Protein AF-A0A7C2NVY0-F1 (afdb_monomer)

Structure (mmCIF, N/CA/C/O backbone):
data_AF-A0A7C2NVY0-F1
#
_entry.id   AF-A0A7C2NVY0-F1
#
loop_
_atom_site.group_PDB
_atom_site.id
_atom_site.type_symbol
_atom_site.label_atom_id
_atom_site.label_alt_id
_atom_site.label_comp_id
_atom_site.label_asym_id
_atom_site.label_entity_id
_atom_site.label_seq_id
_atom_site.pdbx_PDB_ins_code
_atom_site.Cartn_x
_atom_site.Cartn_y
_atom_site.Cartn_z
_atom_site.occupancy
_atom_site.B_iso_or_equiv
_atom_site.auth_seq_id
_atom_site.auth_comp_id
_atom_site.auth_asym_id
_atom_site.auth_atom_id
_atom_site.pdbx_PDB_model_num
ATOM 1 N N . MET A 1 1 ? 21.787 -19.791 -25.369 1.00 40.44 1 MET A N 1
ATOM 2 C CA . MET A 1 1 ? 21.091 -19.999 -24.078 1.00 40.44 1 MET A CA 1
ATOM 3 C C . MET A 1 1 ? 20.955 -18.645 -23.372 1.00 40.44 1 MET A C 1
ATOM 5 O O . MET A 1 1 ? 21.872 -18.218 -22.686 1.00 40.44 1 MET A O 1
ATOM 9 N N . ARG A 1 2 ? 19.876 -17.887 -23.634 1.00 43.69 2 ARG A N 1
ATOM 10 C CA . ARG A 1 2 ? 19.637 -16.578 -22.991 1.00 43.69 2 ARG A CA 1
ATOM 11 C C . ARG A 1 2 ? 19.102 -16.817 -21.579 1.00 43.69 2 ARG A C 1
ATOM 13 O O . ARG A 1 2 ? 18.104 -17.509 -21.406 1.00 43.69 2 ARG A O 1
ATOM 20 N N . SER A 1 3 ? 19.795 -16.271 -20.584 1.00 45.44 3 SER A N 1
ATOM 21 C CA . SER A 1 3 ? 19.419 -16.315 -19.169 1.00 45.44 3 SER A CA 1
ATOM 22 C C . SER A 1 3 ? 17.944 -15.933 -18.974 1.00 45.44 3 SER A C 1
ATOM 24 O O . SER A 1 3 ? 17.549 -14.802 -19.261 1.00 45.44 3 SER A O 1
ATOM 26 N N . ARG A 1 4 ? 17.133 -16.862 -18.444 1.00 53.16 4 ARG A N 1
ATOM 27 C CA . ARG A 1 4 ? 15.714 -16.638 -18.093 1.00 53.16 4 ARG A CA 1
ATOM 28 C C . ARG A 1 4 ? 15.511 -15.491 -17.086 1.00 53.16 4 ARG A C 1
ATOM 30 O O . ARG A 1 4 ? 14.398 -14.998 -16.957 1.00 53.16 4 ARG A O 1
ATOM 37 N N . ARG A 1 5 ? 16.576 -15.028 -16.416 1.00 51.16 5 ARG A N 1
ATOM 38 C CA . ARG A 1 5 ? 16.530 -13.915 -15.454 1.00 51.16 5 ARG A CA 1
ATOM 39 C C . ARG A 1 5 ? 16.367 -12.540 -16.119 1.00 51.16 5 ARG A C 1
ATOM 41 O O . ARG A 1 5 ? 15.733 -11.672 -15.535 1.00 51.16 5 ARG A O 1
ATOM 48 N N . GLY A 1 6 ? 16.882 -12.348 -17.338 1.00 47.66 6 GLY A N 1
ATOM 49 C CA . GLY A 1 6 ? 16.794 -11.056 -18.037 1.00 47.66 6 GLY A CA 1
ATOM 50 C C . GLY A 1 6 ? 15.401 -10.768 -18.605 1.00 47.66 6 GLY A C 1
ATOM 51 O O . GLY A 1 6 ? 14.891 -9.663 -18.476 1.00 47.66 6 GLY A O 1
ATOM 52 N N . ALA A 1 7 ? 14.746 -11.784 -19.172 1.00 53.75 7 ALA A N 1
ATOM 53 C CA . ALA A 1 7 ? 13.461 -11.616 -19.855 1.00 53.75 7 ALA A CA 1
ATOM 54 C C . ALA A 1 7 ? 12.305 -11.240 -18.909 1.00 53.75 7 ALA A C 1
ATOM 56 O O . ALA A 1 7 ? 11.405 -10.501 -19.308 1.00 53.75 7 ALA A O 1
ATOM 57 N N . PHE A 1 8 ? 12.337 -11.714 -17.659 1.00 55.28 8 PHE A N 1
ATOM 58 C CA . PHE A 1 8 ? 11.315 -11.403 -16.657 1.00 55.28 8 PHE A CA 1
ATOM 59 C C . PHE A 1 8 ? 11.378 -9.931 -16.238 1.00 55.28 8 PHE A C 1
ATOM 61 O O . PHE A 1 8 ? 10.373 -9.227 -16.305 1.00 55.28 8 PHE A O 1
ATOM 68 N N . ALA A 1 9 ? 12.577 -9.442 -15.906 1.00 55.03 9 ALA A N 1
ATOM 69 C CA . ALA A 1 9 ? 12.784 -8.056 -15.503 1.00 55.03 9 ALA A CA 1
ATOM 70 C C . ALA A 1 9 ? 12.396 -7.075 -16.618 1.00 55.03 9 ALA A C 1
ATOM 72 O O . ALA A 1 9 ? 11.643 -6.142 -16.364 1.00 55.03 9 ALA A O 1
ATOM 73 N N . THR A 1 10 ? 12.836 -7.312 -17.859 1.00 57.62 10 THR A N 1
ATOM 74 C CA . THR A 1 10 ? 12.580 -6.397 -18.984 1.00 57.62 10 THR A CA 1
ATOM 75 C C . THR A 1 10 ? 11.106 -6.365 -19.400 1.00 57.62 10 THR A C 1
ATOM 77 O O . THR A 1 10 ? 10.569 -5.299 -19.693 1.00 57.62 10 THR A O 1
ATOM 80 N N . THR A 1 11 ? 10.422 -7.515 -19.387 1.00 59.25 11 THR A N 1
ATOM 81 C CA . THR A 1 11 ? 8.993 -7.585 -19.747 1.00 59.25 11 THR A 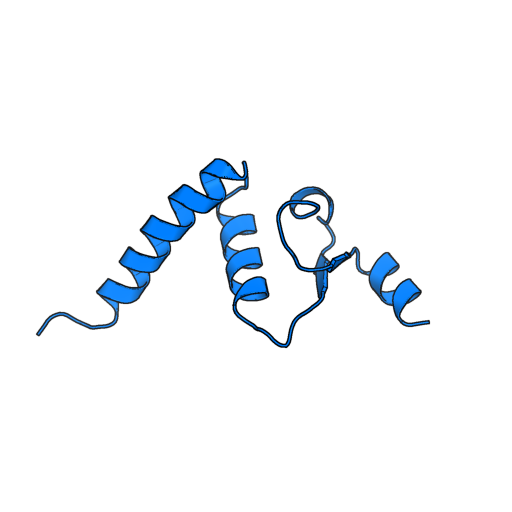CA 1
ATOM 82 C C . THR A 1 11 ? 8.118 -6.928 -18.681 1.00 59.25 11 THR A C 1
ATOM 84 O O . THR A 1 11 ? 7.168 -6.221 -19.014 1.00 59.25 11 THR A O 1
ATOM 87 N N . ILE A 1 12 ? 8.457 -7.118 -17.401 1.00 62.84 12 ILE A N 1
ATOM 88 C CA . ILE A 1 12 ? 7.770 -6.458 -16.289 1.00 62.84 12 ILE A CA 1
ATOM 89 C C . ILE A 1 12 ? 8.004 -4.950 -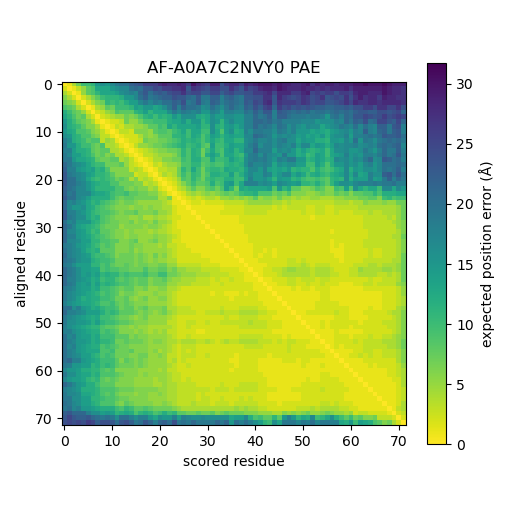16.335 1.00 62.84 12 ILE A C 1
ATOM 91 O O . ILE A 1 12 ? 7.028 -4.207 -16.286 1.00 62.84 12 ILE A O 1
ATOM 95 N N . PHE A 1 13 ? 9.248 -4.494 -16.509 1.00 63.19 13 PHE A N 1
ATOM 96 C CA . PHE A 1 13 ? 9.571 -3.064 -16.556 1.00 63.19 13 PHE A CA 1
ATOM 97 C C . PHE A 1 13 ? 8.786 -2.326 -17.645 1.00 63.19 13 PHE A C 1
ATOM 99 O O . PHE A 1 13 ? 8.117 -1.338 -17.355 1.00 63.19 13 PHE A O 1
ATOM 106 N N . ASN A 1 14 ? 8.783 -2.849 -18.876 1.00 62.22 14 ASN A N 1
ATOM 107 C CA . ASN A 1 14 ? 8.116 -2.186 -20.001 1.00 62.22 14 ASN A CA 1
ATOM 108 C C . ASN A 1 14 ? 6.592 -2.125 -19.836 1.00 62.22 14 ASN A C 1
ATOM 110 O O . ASN A 1 14 ? 5.958 -1.139 -20.212 1.00 62.22 14 ASN A O 1
ATOM 114 N N . LYS A 1 15 ? 5.987 -3.169 -19.258 1.00 62.72 15 LYS A N 1
ATOM 115 C CA . LYS A 1 15 ? 4.539 -3.206 -19.026 1.00 62.72 15 LYS A CA 1
ATOM 116 C C . LYS A 1 15 ? 4.133 -2.334 -17.831 1.00 62.72 15 LYS A C 1
ATOM 118 O O . LYS A 1 15 ? 3.044 -1.762 -17.847 1.00 62.72 15 LYS A O 1
ATOM 123 N N . LEU A 1 16 ? 5.003 -2.199 -16.824 1.00 64.06 16 LEU A N 1
ATOM 124 C CA . LEU A 1 16 ? 4.754 -1.360 -15.652 1.00 64.06 16 LEU A CA 1
ATOM 125 C C . LEU A 1 16 ? 4.864 0.127 -15.925 1.00 64.06 16 LEU A C 1
ATOM 127 O O . LEU A 1 16 ? 3.994 0.870 -15.472 1.00 64.06 16 LEU A O 1
ATOM 131 N N . GLU A 1 17 ? 5.917 0.539 -16.631 1.00 61.66 17 GLU A N 1
ATOM 132 C CA . GLU A 1 17 ? 6.161 1.942 -16.964 1.00 61.66 17 GLU A CA 1
ATOM 133 C C . GLU A 1 17 ? 4.920 2.525 -17.642 1.00 61.66 17 GLU A C 1
ATOM 135 O O . GLU A 1 17 ? 4.321 3.469 -17.132 1.00 61.66 17 GLU A O 1
ATOM 140 N N . MET A 1 18 ? 4.430 1.874 -18.701 1.00 58.94 18 MET A N 1
ATOM 141 C CA . MET A 1 18 ? 3.288 2.376 -19.466 1.00 58.94 18 MET A CA 1
ATOM 142 C C . MET A 1 18 ? 2.008 2.437 -18.623 1.00 58.94 18 MET A C 1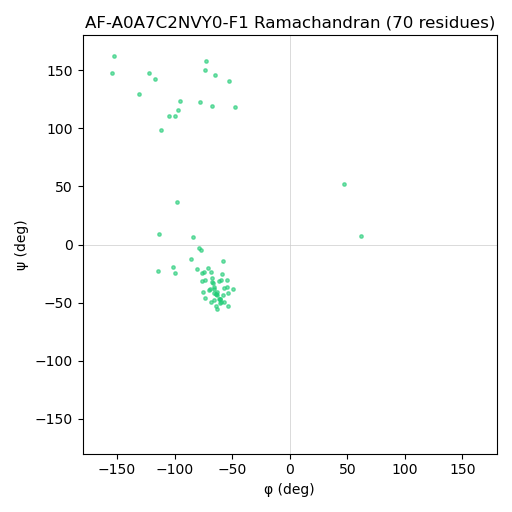
ATOM 144 O O . MET A 1 18 ? 1.433 3.510 -18.465 1.00 58.94 18 MET A O 1
ATOM 148 N N . VAL A 1 19 ? 1.576 1.327 -18.010 1.00 63.94 19 VAL A N 1
ATOM 149 C CA . VAL A 1 19 ? 0.301 1.266 -17.261 1.00 63.94 19 VAL A CA 1
ATOM 150 C C . VAL A 1 19 ? 0.261 2.263 -16.095 1.00 63.94 19 VAL A C 1
ATOM 152 O O . VAL A 1 19 ? -0.805 2.774 -15.744 1.00 63.94 19 VAL A O 1
ATOM 155 N N . ARG A 1 20 ? 1.412 2.570 -15.489 1.00 66.50 20 ARG A N 1
ATOM 156 C CA . ARG A 1 20 ? 1.473 3.388 -14.273 1.00 66.50 20 ARG A CA 1
ATOM 157 C C . ARG A 1 20 ? 1.825 4.852 -14.530 1.00 66.50 20 ARG A C 1
ATOM 159 O O . ARG A 1 20 ? 1.345 5.702 -13.775 1.00 66.50 20 ARG A O 1
ATOM 166 N N . LEU A 1 21 ? 2.504 5.157 -15.639 1.00 61.81 21 LEU A N 1
ATOM 167 C CA . LEU A 1 21 ? 2.550 6.504 -16.218 1.00 61.81 21 LEU A CA 1
ATOM 168 C C . LEU A 1 21 ? 1.130 6.999 -16.540 1.00 61.81 21 LEU A C 1
ATOM 170 O O . LEU A 1 21 ? 0.775 8.111 -16.147 1.00 61.81 21 LEU A O 1
ATOM 174 N N . TYR A 1 22 ? 0.271 6.151 -17.127 1.00 61.50 22 TYR A N 1
ATOM 175 C CA . TYR A 1 22 ? -1.137 6.504 -17.381 1.00 61.50 22 TYR A CA 1
ATOM 176 C C . TYR A 1 22 ? -1.931 6.797 -16.096 1.00 61.50 22 TYR A C 1
ATOM 178 O O . TYR A 1 22 ? -2.802 7.664 -16.096 1.00 61.50 22 TYR A O 1
ATOM 186 N N . ARG A 1 23 ? -1.603 6.143 -14.971 1.00 69.88 23 ARG A N 1
ATOM 187 C CA . ARG A 1 23 ? -2.232 6.387 -13.654 1.00 69.88 23 ARG A CA 1
ATOM 188 C C . ARG A 1 23 ? -1.624 7.561 -12.868 1.00 69.88 23 ARG A C 1
ATOM 190 O O . ARG A 1 23 ? -2.003 7.765 -11.711 1.00 69.88 23 ARG A O 1
ATOM 197 N N . ARG A 1 24 ? -0.693 8.330 -13.457 1.00 78.94 24 ARG A N 1
ATOM 198 C CA . ARG A 1 24 ? 0.025 9.448 -12.804 1.00 78.94 24 ARG A CA 1
ATOM 199 C C . ARG A 1 24 ? 0.548 9.056 -11.414 1.00 78.94 24 ARG A C 1
ATOM 201 O O . ARG A 1 24 ? 0.244 9.692 -10.400 1.00 78.94 24 ARG A O 1
ATOM 208 N N . MET A 1 25 ? 1.276 7.946 -11.351 1.00 85.00 25 MET A N 1
ATOM 209 C CA . MET A 1 25 ? 1.837 7.396 -10.116 1.00 85.00 25 MET A CA 1
ATOM 210 C C . MET A 1 25 ? 3.367 7.397 -10.185 1.00 85.00 25 MET A C 1
ATOM 212 O O . MET A 1 25 ? 3.939 7.141 -11.241 1.00 85.00 25 MET A O 1
ATOM 216 N N . LYS A 1 26 ? 4.040 7.680 -9.062 1.00 86.44 26 LYS A N 1
ATOM 217 C CA . LYS A 1 26 ? 5.505 7.564 -8.968 1.00 86.44 26 LYS A CA 1
ATOM 218 C C . LYS A 1 26 ? 5.922 6.100 -9.128 1.00 86.44 26 LYS A C 1
ATOM 220 O O . LYS A 1 26 ? 5.226 5.225 -8.621 1.00 86.44 26 LYS A O 1
ATOM 225 N N . LEU A 1 27 ? 7.080 5.834 -9.739 1.00 83.81 27 LEU A N 1
ATOM 226 C CA . LEU A 1 27 ? 7.574 4.467 -9.976 1.00 83.81 27 LEU A CA 1
ATOM 227 C C . LEU A 1 27 ? 7.653 3.609 -8.692 1.00 83.81 27 LEU A C 1
ATOM 229 O O . LEU A 1 27 ? 7.326 2.427 -8.714 1.00 83.81 27 LEU A O 1
ATOM 233 N N . GLY A 1 28 ? 8.020 4.199 -7.551 1.00 86.4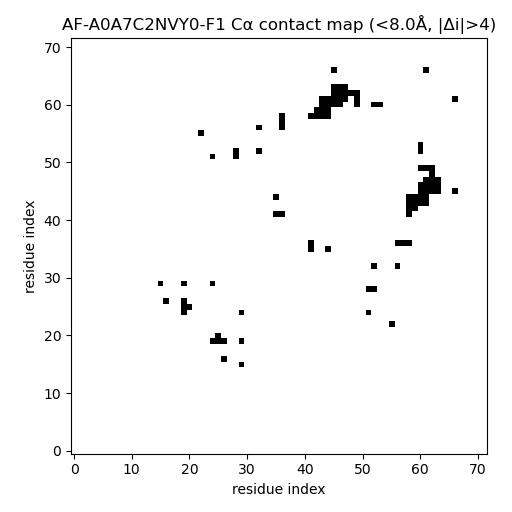4 28 GLY A N 1
ATOM 234 C CA . GLY A 1 28 ? 8.037 3.484 -6.267 1.00 86.44 28 GLY A CA 1
ATOM 235 C C . GLY A 1 28 ? 6.645 3.018 -5.822 1.00 86.44 28 GLY A C 1
ATOM 236 O O . GLY A 1 28 ? 6.435 1.829 -5.591 1.00 86.44 28 GLY A O 1
ATOM 237 N N . ASP A 1 29 ? 5.674 3.936 -5.783 1.00 89.44 29 ASP A N 1
ATOM 238 C CA . ASP A 1 29 ? 4.267 3.634 -5.460 1.00 89.44 29 ASP A CA 1
ATOM 239 C C . ASP A 1 29 ? 3.703 2.577 -6.429 1.00 89.44 29 ASP A C 1
ATOM 241 O O . ASP A 1 29 ? 2.968 1.659 -6.062 1.00 89.44 29 ASP A O 1
ATOM 245 N 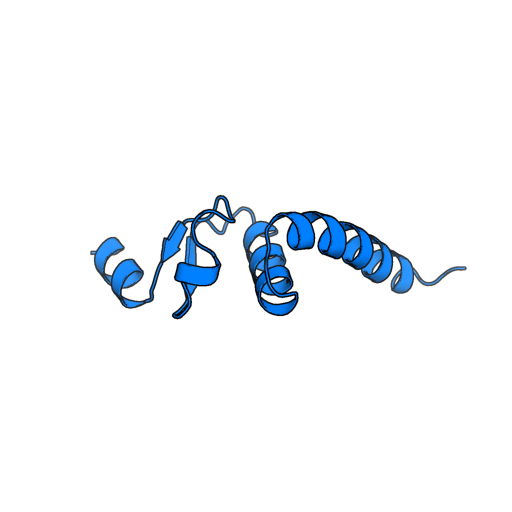N . ALA A 1 30 ? 4.127 2.680 -7.683 1.00 87.75 30 ALA A N 1
ATOM 246 C CA . ALA A 1 30 ? 3.818 1.761 -8.751 1.00 87.75 30 ALA A CA 1
ATOM 247 C C . ALA A 1 30 ? 4.286 0.320 -8.469 1.00 87.75 30 ALA A C 1
ATOM 249 O O . ALA A 1 30 ? 3.507 -0.626 -8.586 1.00 87.75 30 ALA A O 1
ATOM 250 N N . LEU A 1 31 ? 5.541 0.143 -8.068 1.00 87.94 31 LEU A N 1
ATOM 251 C CA . LEU A 1 31 ? 6.089 -1.174 -7.743 1.00 87.94 31 LEU A CA 1
ATOM 252 C C . LEU A 1 31 ? 5.382 -1.804 -6.538 1.00 87.94 31 LEU A C 1
ATOM 254 O O . LEU A 1 31 ? 5.032 -2.981 -6.585 1.00 87.94 31 LEU A O 1
ATOM 258 N N . VAL A 1 32 ? 5.114 -1.018 -5.493 1.00 90.75 32 VAL A N 1
ATOM 259 C CA . VAL A 1 32 ? 4.440 -1.503 -4.276 1.00 90.75 32 VAL A CA 1
ATOM 260 C C . VAL A 1 32 ? 3.051 -2.043 -4.598 1.00 90.75 32 VAL A C 1
ATOM 262 O O . VAL A 1 32 ? 2.713 -3.167 -4.231 1.00 90.75 32 VAL A O 1
ATOM 265 N N . LEU A 1 33 ? 2.255 -1.265 -5.330 1.00 89.56 33 LEU A N 1
ATOM 266 C CA . LEU A 1 33 ? 0.897 -1.663 -5.671 1.00 89.56 33 LEU A CA 1
ATOM 267 C C . LEU A 1 33 ? 0.882 -2.884 -6.605 1.00 89.56 33 LEU A C 1
ATOM 269 O O . LEU A 1 33 ? -0.005 -3.715 -6.497 1.00 89.56 33 LEU A O 1
ATOM 273 N N . MET A 1 34 ? 1.869 -3.028 -7.496 1.00 88.00 34 MET A N 1
ATOM 274 C CA . MET A 1 34 ? 1.973 -4.210 -8.363 1.00 88.00 34 MET A CA 1
ATOM 275 C C . MET A 1 34 ? 2.123 -5.477 -7.530 1.00 88.00 34 MET A C 1
ATOM 277 O O . MET A 1 34 ? 1.441 -6.460 -7.793 1.00 88.00 34 MET A O 1
ATOM 281 N N . VAL A 1 35 ? 3.012 -5.440 -6.537 1.00 90.31 35 VAL A N 1
ATOM 282 C CA . VAL A 1 35 ? 3.223 -6.573 -5.639 1.00 90.31 35 VAL A CA 1
ATOM 283 C C . VAL A 1 35 ? 1.953 -6.846 -4.840 1.00 90.31 35 VAL A C 1
ATOM 285 O O . VAL A 1 35 ? 1.559 -7.998 -4.724 1.00 90.31 35 VAL A O 1
ATOM 288 N N . ALA A 1 36 ? 1.271 -5.820 -4.331 1.00 91.69 36 ALA A N 1
ATOM 289 C CA . ALA A 1 36 ? 0.020 -6.019 -3.602 1.00 91.69 36 ALA A CA 1
ATOM 290 C C . ALA A 1 36 ? -1.060 -6.681 -4.484 1.00 91.69 36 ALA A C 1
ATOM 292 O O . ALA A 1 36 ? -1.660 -7.671 -4.082 1.00 91.69 36 ALA A O 1
ATOM 293 N N . GLU A 1 37 ? -1.251 -6.187 -5.711 1.00 90.56 37 GLU A N 1
ATOM 294 C CA . GLU A 1 37 ? -2.243 -6.697 -6.668 1.00 90.56 37 GLU A CA 1
ATOM 295 C C . GLU A 1 37 ? -1.883 -8.077 -7.248 1.00 90.56 37 GLU A C 1
ATOM 297 O O . GLU A 1 37 ? -2.761 -8.778 -7.745 1.00 90.56 37 GLU A O 1
ATOM 302 N N . SER A 1 38 ? -0.613 -8.500 -7.198 1.00 90.44 38 SER A N 1
ATOM 303 C CA . SER A 1 38 ? -0.196 -9.819 -7.696 1.00 90.44 38 SER A CA 1
ATOM 304 C C . SER A 1 38 ? -0.513 -10.971 -6.739 1.00 90.44 38 SER A C 1
ATOM 306 O O . SER A 1 38 ? -0.209 -12.117 -7.065 1.00 90.44 38 SER A O 1
ATOM 308 N N . HIS A 1 39 ? -1.066 -10.688 -5.558 1.00 91.31 39 HIS A N 1
ATOM 309 C CA . HIS A 1 39 ? -1.403 -11.678 -4.537 1.00 91.31 39 HIS A CA 1
ATOM 310 C C . HIS A 1 39 ? -2.931 -11.770 -4.389 1.00 91.31 39 HIS A C 1
ATOM 312 O O . HIS A 1 39 ? -3.511 -10.954 -3.680 1.00 91.31 39 HIS A O 1
ATOM 318 N N . PRO A 1 40 ? -3.599 -12.764 -5.009 1.00 90.44 40 PRO A N 1
ATOM 319 C CA . PRO A 1 40 ? -5.065 -12.847 -5.040 1.00 90.44 40 PRO A CA 1
ATOM 320 C C . PRO A 1 40 ? -5.744 -12.916 -3.665 1.00 90.44 40 PRO A C 1
ATOM 322 O O . PRO A 1 40 ? -6.896 -12.525 -3.527 1.00 90.44 40 PRO A O 1
ATOM 325 N N . GLN A 1 41 ? -5.040 -13.411 -2.644 1.00 94.81 41 GLN A N 1
ATOM 326 C CA . GLN A 1 41 ? -5.515 -13.463 -1.257 1.00 94.81 41 GLN A CA 1
ATOM 327 C C . GLN A 1 41 ? -5.465 -12.115 -0.515 1.00 94.81 41 GLN A C 1
ATOM 329 O O . GLN A 1 41 ? -5.867 -12.046 0.644 1.00 94.81 41 G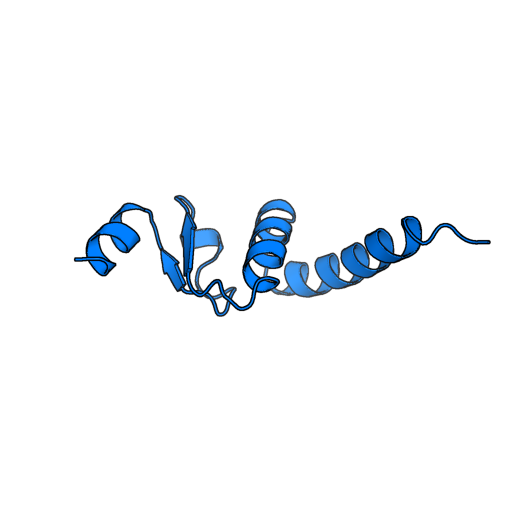LN A O 1
ATOM 334 N N . VAL A 1 42 ? -4.917 -11.062 -1.128 1.00 93.38 42 VAL A N 1
ATOM 335 C CA . VAL A 1 42 ? -4.835 -9.725 -0.533 1.00 93.38 42 VAL A CA 1
ATOM 336 C C . VAL A 1 42 ? -6.002 -8.887 -1.045 1.00 93.38 42 VAL A C 1
ATOM 338 O O . VAL A 1 42 ? -6.060 -8.574 -2.226 1.00 93.38 42 VAL A O 1
ATOM 341 N N . ASP A 1 43 ? -6.907 -8.477 -0.153 1.00 95.50 43 ASP A N 1
ATOM 342 C CA . ASP A 1 43 ? -8.009 -7.554 -0.478 1.00 95.50 43 ASP A CA 1
ATOM 343 C C . ASP A 1 43 ? -7.748 -6.107 -0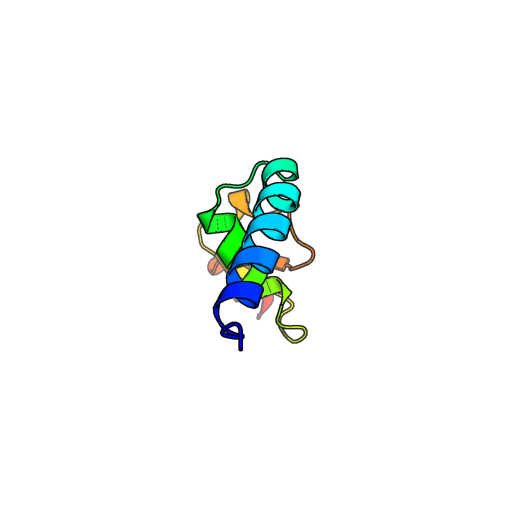.020 1.00 95.50 43 ASP A C 1
ATOM 345 O O . ASP A 1 43 ? -8.381 -5.168 -0.504 1.00 95.50 43 ASP A O 1
ATOM 349 N N . THR A 1 44 ? -6.815 -5.907 0.917 1.00 96.06 44 THR A N 1
ATOM 350 C CA . THR A 1 44 ? -6.584 -4.616 1.576 1.00 96.06 44 THR A CA 1
ATOM 351 C C . THR A 1 44 ? -5.106 -4.235 1.568 1.00 96.06 44 THR A C 1
ATOM 353 O O . THR A 1 44 ? -4.247 -4.989 2.021 1.00 96.06 44 THR A O 1
ATOM 356 N N . PHE A 1 45 ? -4.819 -3.013 1.122 1.00 96.69 45 PHE A N 1
ATOM 357 C CA . PHE A 1 45 ? -3.513 -2.374 1.194 1.00 96.69 45 PHE A CA 1
ATOM 358 C C . PHE A 1 45 ? -3.503 -1.301 2.292 1.00 96.69 45 PHE A C 1
ATOM 360 O O . PHE A 1 45 ? -4.146 -0.255 2.176 1.00 96.69 45 PHE A O 1
ATOM 367 N N . VAL A 1 46 ? -2.763 -1.561 3.373 1.00 96.56 46 VAL A N 1
ATOM 368 C CA . VAL A 1 46 ? -2.647 -0.641 4.515 1.00 96.56 46 VAL A CA 1
ATOM 369 C C . VAL A 1 46 ? -1.403 0.234 4.365 1.00 96.56 46 VAL A C 1
ATOM 371 O O . VAL A 1 46 ? -0.290 -0.274 4.248 1.00 96.56 46 VAL A O 1
ATOM 374 N N . THR A 1 47 ? -1.569 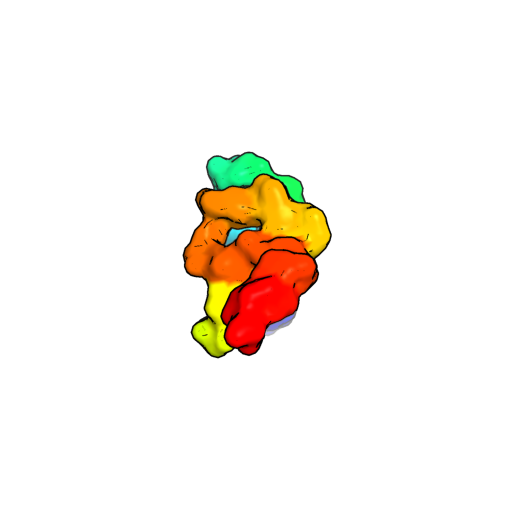1.557 4.385 1.00 96.00 47 THR A N 1
ATOM 375 C CA . THR A 1 47 ? -0.470 2.522 4.228 1.00 96.00 47 THR A CA 1
ATOM 376 C C . THR A 1 47 ? -0.783 3.867 4.883 1.00 96.00 47 THR A C 1
ATOM 378 O O . THR A 1 47 ? -1.922 4.329 4.888 1.00 96.00 47 THR A O 1
ATOM 381 N N . TRP A 1 48 ? 0.241 4.554 5.393 1.00 96.81 48 TRP A N 1
ATOM 382 C CA . TRP A 1 48 ? 0.113 5.939 5.867 1.00 96.81 48 TRP A CA 1
ATOM 383 C C . TRP A 1 48 ? -0.150 6.937 4.724 1.00 96.81 48 TRP A C 1
ATOM 385 O O . TRP A 1 48 ? -0.773 7.972 4.940 1.00 96.81 48 TRP A O 1
ATOM 395 N N . ASN A 1 49 ? 0.238 6.603 3.487 1.00 93.88 49 ASN A N 1
ATOM 396 C CA . ASN A 1 49 ? 0.113 7.471 2.310 1.00 93.88 49 ASN A CA 1
ATOM 397 C C . ASN A 1 49 ? -1.130 7.149 1.464 1.00 93.88 49 ASN A C 1
ATOM 399 O O . ASN A 1 49 ? -1.083 7.225 0.237 1.00 93.88 49 ASN A O 1
ATOM 403 N N . ALA A 1 50 ? -2.253 6.789 2.093 1.00 95.25 50 ALA A N 1
ATOM 404 C CA . ALA A 1 50 ? -3.445 6.271 1.410 1.00 95.25 50 ALA A CA 1
ATOM 405 C C . ALA A 1 50 ? -3.907 7.131 0.214 1.00 95.25 50 ALA A C 1
ATOM 407 O O . ALA A 1 50 ? -4.254 6.598 -0.839 1.00 95.25 50 ALA A O 1
ATOM 408 N N . LYS A 1 51 ? -3.816 8.465 0.319 1.00 93.00 51 LYS A N 1
ATOM 409 C CA . LYS A 1 51 ? -4.164 9.412 -0.758 1.00 93.00 51 LYS A CA 1
ATOM 410 C C . LYS A 1 51 ? -3.438 9.137 -2.085 1.00 93.00 51 LYS A C 1
ATOM 412 O O . LYS A 1 51 ? -3.977 9.436 -3.142 1.00 93.00 51 LYS A O 1
ATOM 417 N N . HIS A 1 52 ? -2.225 8.587 -2.054 1.00 90.69 52 HIS A N 1
ATOM 418 C CA . HIS A 1 52 ? -1.448 8.322 -3.268 1.00 90.69 52 HIS A CA 1
ATOM 419 C C . HIS A 1 52 ? -1.969 7.120 -4.064 1.00 90.69 52 HIS A C 1
ATOM 421 O O . HIS A 1 52 ? -1.727 7.057 -5.274 1.00 90.69 52 HIS A O 1
ATOM 427 N N . PHE A 1 53 ? -2.675 6.205 -3.393 1.00 92.19 53 PHE A N 1
ATOM 428 C CA . PHE A 1 53 ? -3.075 4.896 -3.915 1.00 92.19 53 PHE A CA 1
ATOM 429 C C . PHE A 1 53 ? -4.590 4.737 -4.073 1.00 92.19 53 PHE A C 1
ATOM 431 O O . PHE A 1 53 ? -5.019 3.914 -4.881 1.00 92.19 53 PHE A O 1
ATOM 438 N N . ARG A 1 54 ? -5.394 5.519 -3.338 1.00 92.44 54 ARG A N 1
ATOM 439 C CA . ARG A 1 54 ? -6.855 5.564 -3.506 1.00 92.44 54 ARG A CA 1
ATOM 440 C C . ARG A 1 54 ? -7.219 5.830 -4.968 1.00 92.44 54 ARG A C 1
ATOM 442 O O . ARG A 1 54 ? -6.519 6.568 -5.659 1.00 92.44 54 ARG A O 1
ATOM 449 N N . ASP A 1 55 ? -8.264 5.148 -5.429 1.00 89.38 55 ASP A N 1
ATOM 450 C CA . ASP A 1 55 ? -8.807 5.197 -6.797 1.00 89.38 55 ASP A CA 1
ATOM 451 C C . ASP A 1 55 ? -7.845 4.733 -7.909 1.00 89.38 55 ASP A C 1
ATOM 453 O O . ASP A 1 55 ? -8.152 4.823 -9.097 1.00 89.38 55 ASP A O 1
ATOM 457 N N . LYS A 1 56 ? -6.673 4.198 -7.544 1.00 89.31 56 LYS A N 1
ATOM 458 C CA . LYS A 1 56 ? -5.661 3.692 -8.487 1.00 89.31 56 LYS A CA 1
ATOM 459 C C . LYS A 1 56 ? -5.463 2.183 -8.398 1.00 89.31 56 LYS A C 1
ATOM 461 O O . LYS A 1 56 ? -4.521 1.674 -9.005 1.00 89.31 56 LYS A O 1
ATOM 466 N N . THR A 1 57 ? -6.309 1.481 -7.652 1.00 89.81 57 THR A N 1
ATOM 467 C CA . THR A 1 57 ? -6.277 0.030 -7.444 1.00 89.81 57 THR A CA 1
ATOM 468 C C . THR A 1 57 ? -7.674 -0.501 -7.149 1.00 89.81 57 THR A C 1
ATOM 470 O O . THR A 1 57 ? -8.563 0.268 -6.794 1.00 89.81 57 THR A O 1
ATOM 473 N N . HIS A 1 58 ? -7.851 -1.811 -7.293 1.00 91.44 58 HIS A N 1
ATOM 474 C CA . HIS A 1 58 ? -9.058 -2.523 -6.879 1.00 91.44 58 HIS A CA 1
ATOM 475 C C . HIS A 1 58 ? -9.030 -2.940 -5.396 1.00 91.44 58 HIS A C 1
ATOM 477 O O . HIS A 1 58 ? -10.059 -3.340 -4.860 1.00 91.44 58 HIS A O 1
ATOM 483 N N . LEU A 1 59 ? -7.870 -2.849 -4.734 1.00 94.62 59 LEU A N 1
ATOM 484 C CA . LEU A 1 59 ? -7.713 -3.154 -3.312 1.00 94.62 59 LEU A CA 1
ATOM 485 C C . LEU A 1 59 ? -8.329 -2.058 -2.431 1.00 94.62 59 LEU A C 1
ATOM 487 O O . LEU A 1 59 ? -8.285 -0.873 -2.768 1.00 94.62 59 LEU A O 1
ATOM 491 N N . PHE A 1 60 ? -8.804 -2.421 -1.239 1.00 96.38 60 PHE A N 1
ATOM 492 C CA . PHE A 1 60 ? -9.158 -1.430 -0.223 1.00 96.38 60 PHE A CA 1
ATOM 493 C C . PHE A 1 60 ? -7.898 -0.718 0.268 1.00 96.38 60 PHE A C 1
ATOM 495 O O . PHE A 1 60 ? -7.010 -1.345 0.838 1.00 96.38 60 PHE A O 1
ATOM 502 N N . VAL A 1 61 ? -7.819 0.600 0.086 1.00 96.88 61 VAL A N 1
ATOM 503 C CA . VAL A 1 61 ? -6.677 1.395 0.556 1.00 96.88 61 VAL A CA 1
ATOM 504 C C . VAL A 1 61 ? -7.030 2.088 1.864 1.00 96.88 61 VAL A C 1
ATOM 506 O O . VAL A 1 61 ? -7.815 3.040 1.874 1.00 96.88 61 VAL A O 1
ATOM 509 N N . LEU A 1 62 ? -6.410 1.640 2.955 1.00 97.31 62 LEU A N 1
ATOM 510 C CA . LEU A 1 62 ? -6.695 2.123 4.304 1.00 97.31 62 LEU A CA 1
ATOM 511 C C . LEU A 1 62 ? -5.445 2.683 4.979 1.00 97.31 62 LEU A C 1
ATOM 513 O O . LEU A 1 62 ? -4.334 2.189 4.793 1.00 97.31 62 LEU A O 1
ATOM 517 N N . THR A 1 63 ? -5.635 3.683 5.829 1.00 97.75 63 THR A N 1
ATOM 518 C CA . THR A 1 63 ? -4.652 4.022 6.862 1.00 97.75 63 THR A CA 1
ATOM 519 C C . THR A 1 63 ? -4.673 2.971 7.975 1.00 97.75 63 THR A C 1
ATOM 521 O O . THR A 1 63 ? -5.692 2.299 8.159 1.00 97.75 63 THR A O 1
ATOM 524 N N . PRO A 1 64 ? -3.596 2.826 8.769 1.00 97.06 64 PRO A N 1
ATOM 525 C CA . PRO A 1 64 ? -3.595 1.896 9.900 1.00 97.06 64 PRO A CA 1
ATOM 526 C C . PRO A 1 64 ? -4.774 2.114 10.857 1.00 97.06 64 PRO A C 1
ATOM 528 O O . PRO A 1 64 ? -5.437 1.157 11.246 1.00 97.06 64 PRO A O 1
ATOM 531 N N . SER A 1 65 ? -5.107 3.371 11.162 1.00 96.81 65 SER A N 1
ATOM 532 C CA . SER A 1 65 ? -6.245 3.705 12.025 1.00 96.81 65 SER A CA 1
ATOM 533 C C . SER A 1 65 ? -7.596 3.325 11.406 1.00 96.81 65 SER A C 1
ATOM 535 O O . SER A 1 65 ? -8.485 2.871 12.119 1.00 96.81 65 SER A O 1
ATOM 537 N N . GLU A 1 66 ? -7.771 3.489 10.090 1.00 97.06 66 GLU A N 1
ATOM 538 C CA . GLU A 1 66 ? -8.978 3.032 9.379 1.00 97.06 66 GLU A CA 1
ATOM 539 C C . GLU A 1 66 ? -9.090 1.503 9.388 1.00 97.06 66 GLU A C 1
ATOM 541 O O . GLU A 1 66 ? -10.169 0.970 9.633 1.00 97.06 66 GLU A O 1
ATOM 546 N N . PHE A 1 67 ? -7.977 0.795 9.177 1.00 96.44 67 PHE A N 1
ATOM 547 C CA . PHE A 1 67 ? -7.942 -0.666 9.207 1.00 96.44 67 PHE A CA 1
ATOM 548 C C . PHE A 1 67 ? -8.301 -1.227 10.585 1.00 96.44 67 PHE A C 1
ATOM 550 O O . PHE A 1 67 ? -9.100 -2.156 10.672 1.00 96.44 67 PHE A O 1
ATOM 557 N N . LEU A 1 68 ? -7.762 -0.639 11.659 1.00 96.12 68 LEU A N 1
ATOM 558 C CA . LEU A 1 68 ? -8.093 -1.042 13.027 1.00 96.12 68 LEU A CA 1
ATOM 559 C C . LEU A 1 68 ? -9.574 -0.815 13.348 1.00 96.12 68 LEU A C 1
ATOM 561 O O . LEU A 1 68 ? -10.195 -1.694 13.930 1.00 96.12 68 LEU A O 1
ATOM 565 N N . ARG A 1 69 ? -10.166 0.304 12.910 1.00 95.88 69 ARG A N 1
ATOM 566 C CA . ARG A 1 69 ? -11.607 0.560 13.094 1.00 95.88 69 ARG A CA 1
ATOM 567 C C . ARG A 1 69 ? -12.506 -0.378 12.293 1.00 95.88 69 ARG A C 1
ATOM 569 O O . ARG A 1 69 ? -13.622 -0.612 12.717 1.00 95.88 69 ARG A O 1
ATOM 576 N N . ARG A 1 70 ? -12.046 -0.880 11.142 1.00 90.88 70 ARG A N 1
ATOM 577 C CA . ARG A 1 70 ? -12.802 -1.831 10.306 1.00 90.88 70 ARG A CA 1
ATOM 578 C C . ARG A 1 70 ? -12.802 -3.251 10.878 1.00 90.88 70 ARG A C 1
ATOM 580 O O . ARG A 1 70 ? -13.647 -4.052 10.500 1.00 90.88 70 ARG A O 1
ATOM 587 N N . LYS A 1 71 ? -11.799 -3.592 11.694 1.00 71.62 71 LYS A N 1
ATOM 588 C CA . LYS A 1 71 ? -11.683 -4.916 12.323 1.00 71.62 71 LYS A CA 1
ATOM 589 C C . LYS A 1 71 ? -12.564 -5.083 13.559 1.00 71.62 71 LYS A C 1
ATOM 591 O O . LYS A 1 71 ? -12.797 -6.227 13.941 1.00 71.62 71 LYS A O 1
ATOM 596 N N . THR A 1 72 ? -12.967 -3.979 14.178 1.00 52.41 72 THR A N 1
ATOM 597 C CA . THR A 1 72 ? -13.888 -3.943 15.318 1.00 52.41 72 THR A CA 1
ATOM 598 C C . THR A 1 72 ? -15.323 -3.935 14.821 1.00 52.41 72 THR A C 1
ATOM 600 O O . THR A 1 72 ? -16.142 -4.647 15.434 1.00 52.41 72 THR A O 1
#

Foldseek 3Di:
DDPPVVVVVVVCVVVQVVLVVVVVADVVVSVVVVVQVVDPPRQADEDPPLVRCPPVDNHHRYYPVRVVVVVD

Mean predicted aligned error: 8.34 Å

Solvent-accessible surface area (backbone atoms only — not comparable to full-atom values): 4448 Å² total; per-residue (Å²): 138,82,63,74,72,58,58,54,55,54,55,49,49,61,57,46,52,55,63,29,56,76,65,76,48,56,71,67,64,43,54,54,50,50,59,51,71,70,35,88,91,54,59,66,48,73,33,92,62,31,83,80,50,54,94,74,59,94,50,49,59,27,35,63,70,55,49,56,62,71,73,107

Sequence (72 aa):
MRSRRGAFATTIFNKLEMVRLYRRMKLGDALVLMVAESHPQVDTFVTWNAKHFRDKTHLFVLTPSEFLRRKT

Secondary structure (DSSP, 8-state):
---HHHHHHHHHHHHHHHHHHHTT--HHHHHHHHHHHT-TT--EEE-TTGGGTTTSSSSEEE-HHHHHHHH-

pLDDT: mean 80.29, std 17.34, range [40.44, 97.75]

Radius of gyration: 14.88 Å; Cα contacts (8 Å, |Δi|>4): 50; chains: 1; bounding 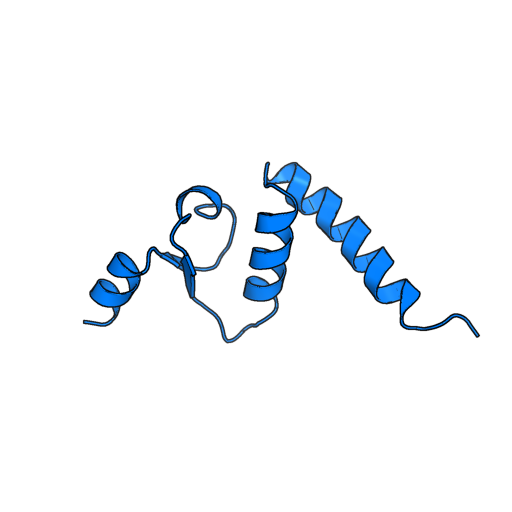box: 35×29×39 Å